Protein AF-A0A356XDL8-F1 (afdb_monomer_lite)

pLDDT: mean 91.26, std 7.12, range [69.12, 98.5]

Foldseek 3Di:
DDDDDDDDPDDVPDAADKDWDADPVRWIKIKRCADDDDDDVPPDAGDFFIATPGGRDPPCRVCRVVRSVVRRVVPVVDRPVPPVVVVQVVQVVVCVVVVHDGPADPVNVVVVVQVVVQVVVCVVVVDHDDPPDDDDD

Secondary structure (DSSP, 8-state):
--------S--SS----EEEEE-TTS-EEEEE--BSSPP-TTT----B--EEEEE--TT-TTHHHHHHHHHHHHHTTS-HHHHHHHHHHHHHHHHHHHTPPPSS-HHHHHHHHHHHHHHHHHHHHTS--PSSPPPP-

Sequence (137 aa):
ALGNILVSNSQNPALYGKVQVFGSNGAGVGVQTDGGAMFIAGMSSITEPPVNDLWTIPGEEELLERWKAEDTDFFNRIDPMQYFHQQQDQDFIRAVRQGTQPLVDGQEGRKTVEIFTAIYRATRDGRPVRFPLEAEA

Structure (mmCIF, N/CA/C/O backbone):
data_AF-A0A356XDL8-F1
#
_entry.id   AF-A0A356XDL8-F1
#
loop_
_atom_site.group_PDB
_atom_site.id
_atom_site.type_symbol
_atom_site.label_atom_id
_atom_site.label_alt_id
_atom_site.label_comp_id
_atom_site.label_asym_id
_atom_site.label_entity_id
_atom_site.label_seq_id
_atom_site.pdbx_PDB_ins_code
_atom_site.Cartn_x
_atom_site.Cartn_y
_atom_site.Cartn_z
_atom_site.occupancy
_atom_site.B_iso_or_equiv
_atom_site.auth_seq_id
_atom_site.auth_comp_id
_atom_site.auth_asym_id
_atom_site.auth_atom_id
_atom_site.pdbx_PDB_model_num
ATOM 1 N N . ALA A 1 1 ? 1.474 -6.146 19.029 1.00 72.06 1 ALA A N 1
ATOM 2 C CA . ALA A 1 1 ? 2.150 -5.234 18.087 1.00 72.06 1 ALA A CA 1
ATOM 3 C C . ALA A 1 1 ? 1.741 -3.803 18.418 1.00 72.06 1 ALA A C 1
ATOM 5 O O . ALA A 1 1 ? 0.619 -3.615 18.876 1.00 72.06 1 ALA A O 1
ATOM 6 N N . LEU A 1 2 ? 2.639 -2.834 18.242 1.00 82.88 2 LEU A N 1
ATOM 7 C CA . LEU A 1 2 ? 2.337 -1.403 18.342 1.00 82.88 2 LEU A CA 1
ATOM 8 C C . LEU A 1 2 ? 2.318 -0.837 16.919 1.00 82.88 2 LEU A C 1
ATOM 10 O O . LEU A 1 2 ? 3.232 -1.124 16.152 1.00 82.88 2 LEU A O 1
ATOM 14 N N . GLY A 1 3 ? 1.292 -0.063 16.579 1.00 85.69 3 GLY A N 1
ATOM 15 C CA . GLY A 1 3 ? 1.204 0.660 15.313 1.00 85.69 3 GLY A CA 1
ATOM 16 C C . GLY A 1 3 ? 1.077 2.152 15.585 1.00 85.69 3 GLY A C 1
ATOM 17 O O . GLY A 1 3 ? 0.333 2.544 16.481 1.00 85.69 3 GLY A O 1
ATOM 18 N N . ASN A 1 4 ? 1.799 2.968 14.820 1.00 89.06 4 ASN A N 1
ATOM 19 C CA . ASN A 1 4 ? 1.708 4.423 14.874 1.00 89.06 4 ASN A CA 1
ATOM 20 C C . ASN A 1 4 ? 1.201 4.928 13.525 1.00 89.06 4 ASN A C 1
ATOM 22 O O . ASN A 1 4 ? 1.7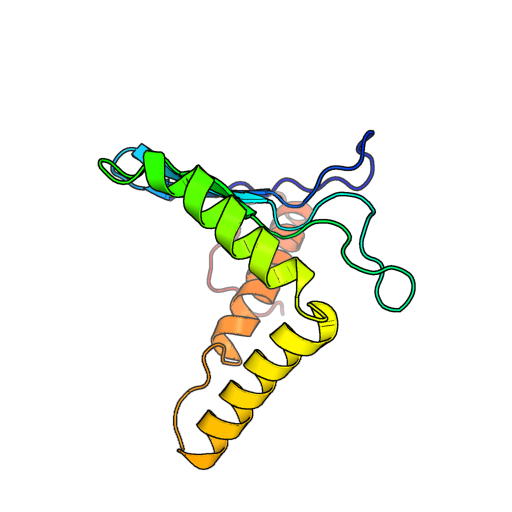30 4.538 12.488 1.00 89.06 4 ASN A O 1
ATOM 26 N N . ILE A 1 5 ? 0.200 5.806 13.547 1.00 89.50 5 ILE A N 1
ATOM 27 C CA . ILE A 1 5 ? -0.294 6.504 12.359 1.00 89.50 5 ILE A CA 1
ATOM 28 C C . ILE A 1 5 ? -0.019 7.989 12.577 1.00 89.50 5 ILE A C 1
ATOM 30 O O . ILE A 1 5 ? -0.539 8.585 13.519 1.00 89.50 5 ILE A O 1
ATOM 34 N N . LEU A 1 6 ? 0.818 8.570 11.720 1.00 89.38 6 LEU A N 1
ATOM 35 C CA . LEU A 1 6 ? 1.140 9.993 11.720 1.00 89.38 6 LEU A CA 1
ATOM 36 C C . LEU A 1 6 ? 0.677 10.593 10.397 1.00 89.38 6 LEU A C 1
ATOM 38 O O . LEU A 1 6 ? 1.095 10.142 9.335 1.00 89.38 6 LEU A O 1
ATOM 42 N N . VAL A 1 7 ? -0.173 11.613 10.470 1.00 87.25 7 VAL A N 1
ATOM 43 C CA . VAL A 1 7 ? -0.727 12.293 9.294 1.00 87.25 7 VAL A CA 1
ATOM 44 C C . VAL A 1 7 ? -0.499 13.791 9.447 1.00 87.25 7 VAL A C 1
ATOM 46 O O . VAL A 1 7 ? -0.717 14.347 10.523 1.00 87.25 7 VAL A O 1
ATOM 49 N N . SER A 1 8 ? -0.057 14.453 8.380 1.00 84.75 8 SER A N 1
ATOM 50 C CA . SER A 1 8 ? 0.076 15.909 8.322 1.00 84.75 8 SER A CA 1
ATOM 51 C C . SER A 1 8 ? -0.213 16.399 6.911 1.00 84.75 8 SER A C 1
ATOM 53 O O . SER A 1 8 ? 0.261 15.805 5.949 1.00 84.75 8 SER A O 1
ATOM 55 N N . ASN A 1 9 ? -0.959 17.498 6.801 1.00 82.50 9 ASN A N 1
ATOM 56 C CA . ASN A 1 9 ? -1.244 18.168 5.528 1.00 82.50 9 ASN A CA 1
ATOM 57 C C . ASN A 1 9 ? -0.432 19.468 5.350 1.00 82.50 9 ASN A C 1
ATOM 59 O O . ASN A 1 9 ? -0.719 20.272 4.471 1.00 82.50 9 ASN A O 1
ATOM 63 N N . SER A 1 10 ? 0.553 19.700 6.224 1.00 86.62 10 SER A N 1
ATOM 64 C CA . SER A 1 10 ? 1.321 20.952 6.292 1.00 86.62 10 SER A CA 1
ATOM 65 C C . SER A 1 10 ? 2.830 20.699 6.279 1.00 86.62 10 SER A C 1
ATOM 67 O O . SER A 1 10 ? 3.588 21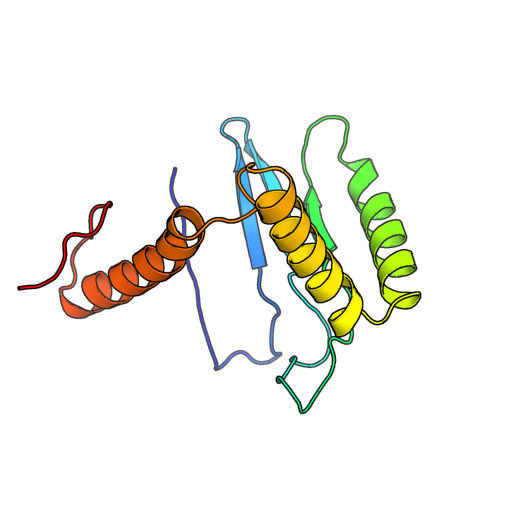.400 6.949 1.00 86.62 10 SER A O 1
ATOM 69 N N . GLN A 1 11 ? 3.275 19.659 5.575 1.00 84.94 11 GLN A N 1
ATOM 70 C CA . GLN A 1 11 ? 4.698 19.352 5.429 1.00 84.94 11 GLN A CA 1
ATOM 71 C C . GLN A 1 11 ? 5.299 20.123 4.248 1.00 84.94 11 GLN A C 1
ATOM 73 O O . GLN A 1 11 ? 4.689 20.220 3.185 1.00 84.94 11 GLN A O 1
ATOM 78 N N . ASN A 1 12 ? 6.496 20.680 4.451 1.00 82.56 12 ASN A N 1
ATOM 79 C CA . ASN A 1 12 ? 7.299 21.307 3.405 1.00 82.56 12 ASN A CA 1
ATOM 80 C C . ASN A 1 12 ? 8.756 20.810 3.523 1.00 82.56 12 ASN A C 1
ATOM 82 O O . ASN A 1 12 ? 9.400 21.118 4.530 1.00 82.56 12 ASN A O 1
ATOM 86 N N . PRO A 1 13 ? 9.282 20.059 2.539 1.00 82.50 13 PRO A N 1
ATOM 87 C CA . PRO A 1 13 ? 8.604 19.632 1.311 1.00 82.50 13 PRO A CA 1
ATOM 88 C C . PRO A 1 13 ? 7.460 18.645 1.589 1.00 82.50 13 PRO A C 1
ATOM 90 O O . PRO A 1 13 ? 7.371 18.079 2.679 1.00 82.50 13 PRO A O 1
ATOM 93 N N . ALA A 1 14 ? 6.576 18.454 0.607 1.00 78.44 14 ALA A N 1
ATOM 94 C CA . ALA A 1 14 ? 5.601 17.371 0.663 1.00 78.44 14 ALA A CA 1
ATOM 95 C C . ALA A 1 14 ? 6.343 16.026 0.718 1.00 78.44 14 ALA A C 1
ATOM 97 O O . ALA A 1 14 ? 7.321 15.832 -0.005 1.00 78.44 14 ALA A O 1
ATOM 98 N N . LEU A 1 15 ? 5.887 15.123 1.585 1.00 81.62 15 LEU A N 1
ATOM 99 C CA . LEU A 1 15 ? 6.404 13.762 1.681 1.00 81.62 15 LEU A CA 1
ATOM 100 C C . LEU A 1 15 ? 5.337 12.778 1.207 1.00 81.62 15 LEU A C 1
ATOM 102 O O . LEU A 1 15 ? 4.139 13.025 1.341 1.00 81.62 15 LEU A O 1
ATOM 106 N N . TYR A 1 16 ? 5.802 11.659 0.674 1.00 85.56 16 TYR A N 1
ATOM 107 C CA . TYR A 1 16 ? 4.983 10.516 0.298 1.00 85.56 16 TYR A CA 1
ATOM 108 C C . TYR A 1 16 ? 4.456 9.752 1.516 1.00 85.56 16 TYR A C 1
ATOM 110 O O . TYR A 1 16 ? 4.933 9.914 2.647 1.00 85.56 16 TYR A O 1
ATOM 118 N N . GLY A 1 17 ? 3.489 8.866 1.279 1.00 87.75 17 GLY A N 1
ATOM 119 C CA . GLY A 1 17 ? 3.051 7.914 2.292 1.00 87.75 17 GLY A CA 1
ATOM 120 C C . GLY A 1 17 ? 4.161 6.917 2.625 1.00 87.75 17 GLY A C 1
ATOM 121 O O . GLY A 1 17 ? 4.797 6.341 1.743 1.00 87.75 17 GLY A O 1
ATOM 122 N N . LYS A 1 18 ? 4.398 6.710 3.923 1.00 91.12 18 LYS A N 1
ATOM 123 C CA . LYS A 1 18 ? 5.405 5.774 4.422 1.00 91.12 18 LYS A CA 1
ATOM 124 C C . LYS A 1 18 ? 4.757 4.725 5.310 1.00 91.12 18 LYS A C 1
ATOM 126 O O . LYS A 1 18 ? 4.188 5.058 6.350 1.00 91.12 18 LYS A O 1
ATOM 131 N N . VAL A 1 19 ? 4.882 3.460 4.924 1.00 93.75 19 VAL A N 1
ATOM 132 C CA . VAL A 1 19 ? 4.408 2.321 5.719 1.00 93.75 19 VAL A CA 1
ATOM 133 C C . VAL A 1 19 ? 5.604 1.457 6.067 1.00 93.75 19 VAL A C 1
ATOM 135 O O . VAL A 1 19 ? 6.366 1.083 5.185 1.00 93.75 19 VAL A O 1
ATOM 138 N N . GLN A 1 20 ? 5.779 1.145 7.350 1.00 95.50 20 GLN A N 1
ATOM 139 C CA . GLN A 1 20 ? 6.861 0.286 7.822 1.00 95.50 20 GLN A CA 1
ATOM 140 C C . GLN A 1 20 ? 6.318 -0.780 8.764 1.00 95.50 20 GLN A C 1
ATOM 142 O O . GLN A 1 20 ? 5.530 -0.489 9.666 1.00 95.50 20 GLN A O 1
ATOM 147 N N . VAL A 1 21 ? 6.770 -2.012 8.564 1.00 95.62 21 VAL A N 1
ATOM 148 C CA . VAL A 1 21 ? 6.409 -3.171 9.373 1.00 95.62 21 VAL A CA 1
ATOM 149 C C . VAL A 1 21 ? 7.684 -3.771 9.938 1.00 95.62 21 VAL A C 1
ATOM 151 O O . VAL A 1 21 ? 8.628 -4.053 9.204 1.00 95.62 21 VAL A O 1
ATOM 154 N N . PHE A 1 22 ? 7.695 -3.982 11.252 1.00 95.44 22 PHE A N 1
ATOM 155 C CA . PHE A 1 22 ? 8.809 -4.603 11.957 1.00 95.44 22 PHE A CA 1
ATOM 156 C C . PHE A 1 22 ? 8.369 -5.943 12.537 1.00 95.44 22 PHE A C 1
ATOM 158 O O . PHE A 1 22 ? 7.386 -6.025 13.281 1.00 95.44 22 PHE A O 1
ATOM 165 N N . GLY A 1 23 ? 9.097 -6.996 12.178 1.00 92.31 23 GLY A N 1
ATOM 166 C CA . GLY A 1 23 ? 8.886 -8.344 12.683 1.00 92.31 23 GLY A CA 1
ATOM 167 C C . GLY A 1 23 ? 9.362 -8.502 14.126 1.00 92.31 23 GLY A C 1
ATOM 168 O O . GLY A 1 23 ? 10.170 -7.728 14.639 1.00 92.31 23 GLY A O 1
ATOM 169 N N .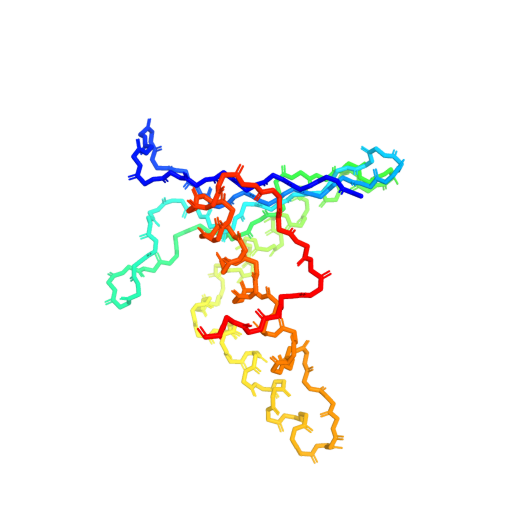 SER A 1 24 ? 8.913 -9.569 14.790 1.00 92.81 24 SER A N 1
ATOM 170 C CA . SER A 1 24 ? 9.392 -9.929 16.135 1.00 92.81 24 SER A CA 1
ATOM 171 C C . SER A 1 24 ? 10.878 -10.303 16.174 1.00 92.81 24 SER A C 1
ATOM 173 O O . SER A 1 24 ? 11.473 -10.331 17.245 1.00 92.81 24 SER A O 1
ATOM 175 N N . ASN A 1 25 ? 11.472 -10.596 15.016 1.00 93.88 25 ASN A N 1
ATOM 176 C CA . ASN A 1 25 ? 12.902 -10.833 14.826 1.00 93.88 25 ASN A CA 1
ATOM 177 C C . ASN A 1 25 ? 13.706 -9.536 14.597 1.00 93.88 25 ASN A C 1
ATOM 179 O O . ASN A 1 25 ? 14.904 -9.611 14.349 1.00 93.88 25 ASN A O 1
ATOM 183 N N . GLY A 1 26 ? 13.061 -8.365 14.648 1.00 93.81 26 GLY A N 1
ATOM 184 C CA . GLY A 1 26 ? 13.690 -7.065 14.415 1.00 93.81 26 GLY A CA 1
ATOM 185 C C . GLY A 1 26 ? 13.872 -6.693 12.942 1.00 93.81 26 GLY A C 1
ATOM 186 O O . GLY A 1 26 ? 14.294 -5.573 12.667 1.00 93.81 26 GLY A O 1
ATOM 187 N N . ALA A 1 27 ? 13.533 -7.579 12.000 1.00 96.94 27 ALA A N 1
ATOM 188 C CA . ALA A 1 27 ? 13.612 -7.261 10.581 1.00 96.94 27 ALA A CA 1
ATOM 189 C C . ALA A 1 27 ? 12.528 -6.243 10.198 1.00 96.94 27 ALA A C 1
ATOM 191 O O . ALA A 1 27 ? 11.387 -6.340 10.657 1.00 96.94 27 ALA A O 1
ATOM 192 N N . GLY A 1 28 ? 12.892 -5.265 9.375 1.00 96.75 28 GLY A N 1
ATOM 193 C CA . GLY A 1 28 ? 12.025 -4.195 8.911 1.00 96.75 28 GLY A CA 1
ATOM 194 C C . GLY A 1 28 ? 11.798 -4.281 7.410 1.00 96.75 28 GLY A C 1
ATOM 195 O O . GLY A 1 28 ? 12.735 -4.484 6.637 1.00 96.75 28 GLY A O 1
ATOM 196 N N . VAL A 1 29 ? 10.549 -4.084 7.011 1.00 97.38 29 VAL A N 1
ATOM 197 C CA . VAL A 1 29 ? 10.158 -3.868 5.619 1.00 97.38 29 VAL A CA 1
ATOM 198 C C . VAL A 1 29 ? 9.379 -2.566 5.533 1.00 97.38 29 VAL A C 1
ATOM 200 O O . VAL A 1 29 ? 8.659 -2.208 6.469 1.00 97.38 29 VAL A O 1
ATOM 203 N N . GLY A 1 30 ? 9.533 -1.834 4.441 1.00 96.44 30 GLY A N 1
ATOM 204 C CA . GLY A 1 30 ? 8.858 -0.561 4.263 1.00 96.44 30 GLY A CA 1
ATOM 205 C C . GLY A 1 30 ? 8.635 -0.220 2.808 1.00 96.44 30 GLY A C 1
ATOM 206 O O . GLY A 1 30 ? 9.335 -0.720 1.928 1.00 96.44 30 GLY A O 1
ATOM 207 N N . VAL A 1 31 ? 7.636 0.623 2.586 1.00 95.38 31 VAL A N 1
ATOM 208 C CA . VAL A 1 31 ? 7.256 1.112 1.269 1.00 95.38 31 VAL A CA 1
ATOM 209 C C . VAL A 1 31 ? 7.081 2.626 1.301 1.00 95.38 31 VAL A C 1
ATOM 211 O O . VAL A 1 31 ? 6.440 3.185 2.201 1.00 95.38 31 VAL A O 1
ATOM 214 N N . GLN A 1 32 ? 7.636 3.259 0.273 1.00 92.12 32 GLN A N 1
ATOM 215 C CA . GLN A 1 32 ? 7.246 4.573 -0.209 1.00 92.12 32 GLN A CA 1
ATOM 216 C C . GLN A 1 32 ? 6.082 4.369 -1.190 1.00 92.12 32 GLN A C 1
ATOM 218 O O . GLN A 1 32 ? 6.231 3.672 -2.194 1.00 92.12 32 GLN A O 1
ATOM 223 N N . THR A 1 33 ? 4.911 4.937 -0.896 1.00 88.62 33 THR A N 1
ATOM 224 C CA . THR A 1 33 ? 3.671 4.647 -1.647 1.00 88.62 33 THR A CA 1
ATOM 225 C C . THR A 1 33 ? 3.552 5.365 -2.986 1.00 88.62 33 THR A C 1
ATOM 227 O O . THR A 1 33 ? 2.731 4.983 -3.815 1.00 88.62 33 THR A O 1
ATOM 230 N N . ASP A 1 34 ? 4.329 6.420 -3.175 1.00 80.50 34 ASP A N 1
ATOM 231 C CA . ASP A 1 34 ? 4.318 7.310 -4.328 1.00 80.50 34 ASP A CA 1
ATOM 232 C C . ASP A 1 34 ? 5.536 8.240 -4.242 1.00 80.50 34 ASP A C 1
ATOM 234 O O . ASP A 1 34 ? 6.219 8.288 -3.221 1.00 80.50 34 ASP A O 1
ATOM 238 N N . GLY A 1 35 ? 5.858 8.969 -5.305 1.00 79.31 35 GLY A N 1
ATOM 239 C CA . GLY A 1 35 ? 6.939 9.953 -5.276 1.00 79.31 35 GLY A CA 1
ATOM 240 C C . GLY A 1 35 ? 6.775 11.042 -6.331 1.00 79.31 35 GLY A C 1
ATOM 241 O O . GLY A 1 35 ? 5.948 10.944 -7.245 1.00 79.31 35 GLY A O 1
ATOM 242 N N . GLY A 1 36 ? 7.576 12.094 -6.191 1.00 78.31 36 GLY A N 1
ATOM 243 C CA . GLY A 1 36 ? 7.514 13.291 -7.021 1.00 78.31 36 GLY A CA 1
ATOM 244 C C . GLY A 1 36 ? 6.307 14.184 -6.707 1.00 78.31 36 GLY A C 1
ATOM 245 O O . GLY A 1 36 ? 6.108 14.603 -5.566 1.00 78.31 36 GLY A O 1
ATOM 246 N N . ALA A 1 37 ? 5.540 14.559 -7.732 1.00 71.06 37 ALA A N 1
ATOM 247 C CA . ALA A 1 37 ? 4.398 15.453 -7.579 1.00 71.06 37 ALA A CA 1
ATOM 248 C C . ALA A 1 37 ? 3.196 14.726 -6.959 1.00 71.06 37 ALA A C 1
ATOM 250 O O . ALA A 1 37 ? 2.898 13.586 -7.305 1.00 71.06 37 ALA A O 1
ATOM 251 N N . MET A 1 38 ? 2.464 15.422 -6.083 1.00 69.12 38 MET A N 1
ATOM 252 C CA . MET A 1 38 ? 1.268 14.877 -5.442 1.00 69.12 38 MET A CA 1
ATOM 253 C C . MET A 1 38 ? 0.235 14.449 -6.492 1.00 69.12 38 MET A C 1
ATOM 255 O O . MET A 1 38 ? -0.164 15.241 -7.357 1.00 69.12 38 MET A O 1
ATOM 259 N N . PHE A 1 39 ? -0.217 13.199 -6.393 1.00 72.19 39 PHE A N 1
ATOM 260 C CA . PHE A 1 39 ? -1.316 12.690 -7.202 1.00 72.19 39 PHE A CA 1
ATOM 261 C C . PHE A 1 39 ? -2.640 13.334 -6.770 1.00 72.19 39 PHE A C 1
ATOM 263 O O . PHE A 1 39 ? -3.024 13.300 -5.601 1.00 72.19 39 PHE A O 1
ATOM 270 N N . ILE A 1 40 ? -3.360 13.899 -7.735 1.00 72.19 40 ILE A N 1
ATOM 271 C CA . ILE A 1 40 ? -4.697 14.455 -7.569 1.00 72.19 40 ILE A CA 1
ATOM 272 C C . ILE A 1 40 ? -5.572 13.799 -8.631 1.00 72.19 40 ILE A C 1
ATOM 274 O O . ILE A 1 40 ? -5.376 14.016 -9.829 1.00 72.19 40 ILE A O 1
ATOM 278 N N . ALA A 1 41 ? -6.550 13.006 -8.188 1.00 71.38 41 ALA A N 1
ATOM 279 C CA . ALA A 1 41 ? -7.446 12.275 -9.076 1.00 71.38 41 ALA A CA 1
ATOM 280 C C . ALA A 1 41 ? -8.085 13.207 -10.123 1.00 71.38 41 ALA A C 1
ATOM 282 O O . ALA A 1 41 ? -8.735 14.195 -9.783 1.00 71.38 41 ALA A O 1
ATOM 283 N N . GLY A 1 42 ? -7.873 12.889 -11.403 1.00 75.69 42 GLY A N 1
ATOM 284 C CA . GLY A 1 42 ? -8.376 13.667 -12.539 1.00 75.69 42 GLY A CA 1
ATOM 285 C C . GLY A 1 42 ? -7.581 14.934 -12.886 1.00 75.69 42 GLY A C 1
ATOM 286 O O . GLY A 1 42 ? -7.946 15.609 -13.843 1.00 75.69 42 GLY A O 1
ATOM 287 N N . MET A 1 43 ? -6.511 15.256 -12.151 1.00 77.56 43 MET A N 1
ATOM 288 C CA . MET A 1 43 ? -5.714 16.480 -12.334 1.00 77.56 43 MET A CA 1
ATOM 289 C C . MET A 1 43 ? -4.226 16.200 -12.589 1.00 77.56 43 MET A C 1
ATOM 291 O O . MET A 1 43 ? -3.628 16.850 -13.443 1.00 77.56 43 MET A O 1
ATOM 295 N N . SER A 1 44 ? -3.621 15.249 -11.874 1.00 76.44 44 SER A N 1
ATOM 296 C CA . SER A 1 44 ? -2.218 14.849 -12.047 1.00 76.44 44 SER A CA 1
ATOM 297 C C . SER A 1 44 ? -2.080 13.327 -12.067 1.00 76.44 44 SER A C 1
ATOM 299 O O . SER A 1 44 ? -2.942 12.605 -11.568 1.00 76.44 44 SER A O 1
ATOM 301 N N . SER A 1 45 ? -1.002 12.832 -12.674 1.00 75.38 45 SER A N 1
ATOM 302 C CA . SER A 1 45 ? -0.617 11.418 -12.638 1.00 75.38 45 SER A CA 1
ATOM 303 C C . SER A 1 45 ? 0.444 11.173 -11.566 1.00 75.38 45 SER A C 1
ATOM 305 O O . SER A 1 45 ? 1.104 12.105 -11.109 1.00 75.38 45 SER A O 1
ATOM 307 N N . ILE A 1 46 ? 0.636 9.908 -11.196 1.00 79.75 46 ILE A N 1
ATOM 308 C CA . ILE A 1 46 ? 1.774 9.486 -10.374 1.00 79.75 46 ILE A CA 1
ATOM 309 C C . ILE A 1 46 ? 3.051 9.668 -11.204 1.00 79.75 46 ILE A C 1
ATOM 311 O O . ILE A 1 46 ? 3.105 9.221 -12.351 1.00 79.75 46 ILE A O 1
ATOM 315 N N . THR A 1 47 ? 4.053 10.353 -10.650 1.00 82.38 47 THR A N 1
ATOM 316 C CA . THR A 1 47 ? 5.298 10.678 -11.369 1.00 82.38 47 THR A CA 1
ATOM 317 C C . THR A 1 47 ? 6.442 9.716 -11.090 1.00 82.38 47 THR A C 1
ATOM 319 O O . THR A 1 47 ? 7.275 9.507 -11.966 1.00 82.38 47 THR A O 1
ATOM 322 N N . GLU A 1 48 ? 6.484 9.127 -9.897 1.00 87.75 48 GLU A N 1
ATOM 323 C CA . GLU A 1 48 ? 7.509 8.159 -9.504 1.00 87.75 48 GLU A CA 1
ATOM 324 C C . GLU A 1 48 ? 6.840 6.889 -8.966 1.00 87.75 48 GLU A C 1
ATOM 326 O O . GLU A 1 48 ? 5.790 6.981 -8.319 1.00 87.75 48 GLU A O 1
ATOM 331 N N . PRO A 1 49 ? 7.420 5.707 -9.231 1.00 90.19 49 PRO A N 1
ATOM 332 C CA . PRO A 1 49 ? 6.833 4.442 -8.819 1.00 90.19 49 PRO A CA 1
ATOM 333 C C . PRO A 1 49 ? 6.783 4.302 -7.291 1.00 90.19 49 PRO A C 1
ATOM 335 O O . PRO A 1 49 ? 7.695 4.766 -6.600 1.00 90.19 49 PRO A O 1
ATOM 338 N N . PRO A 1 50 ? 5.772 3.598 -6.749 1.00 91.44 50 PRO A N 1
ATOM 339 C CA . PRO A 1 50 ? 5.877 3.051 -5.405 1.00 91.44 50 PRO A CA 1
ATOM 340 C C . PRO A 1 50 ? 7.041 2.060 -5.350 1.00 91.44 50 PRO A C 1
ATOM 342 O O . PRO A 1 50 ? 7.196 1.235 -6.250 1.00 91.44 50 PRO A O 1
ATOM 345 N N . VAL A 1 51 ? 7.841 2.120 -4.289 1.00 94.50 51 VAL A N 1
ATOM 346 C CA . VAL A 1 51 ? 8.996 1.233 -4.117 1.00 94.50 51 VAL A CA 1
ATOM 347 C C . VAL A 1 51 ? 9.149 0.797 -2.673 1.00 94.50 51 VAL A C 1
ATOM 349 O O . VAL A 1 51 ? 8.842 1.543 -1.740 1.00 94.50 51 VAL A O 1
ATOM 352 N N . ASN A 1 52 ? 9.710 -0.394 -2.483 1.00 95.88 52 ASN A N 1
ATOM 353 C CA . ASN A 1 52 ? 10.227 -0.771 -1.177 1.00 95.88 52 ASN A CA 1
ATOM 354 C C . ASN A 1 52 ? 11.371 0.189 -0.804 1.00 95.88 52 ASN A C 1
ATOM 356 O O . ASN A 1 52 ? 12.334 0.341 -1.557 1.00 95.88 52 ASN A O 1
ATOM 360 N N . ASP A 1 53 ? 11.261 0.859 0.343 1.00 94.75 53 ASP A N 1
ATOM 361 C CA . ASP A 1 53 ? 12.236 1.851 0.826 1.00 94.75 53 ASP A CA 1
ATOM 362 C C . ASP A 1 53 ? 13.093 1.318 1.988 1.00 94.75 53 ASP A C 1
ATOM 364 O O . ASP A 1 53 ? 14.160 1.859 2.285 1.00 94.75 53 ASP A O 1
ATOM 368 N N . LEU A 1 54 ? 12.654 0.219 2.606 1.00 97.06 54 LEU A N 1
ATOM 369 C CA . LEU A 1 54 ? 13.331 -0.490 3.683 1.00 97.06 54 LEU A CA 1
ATOM 370 C C . LEU A 1 54 ? 13.186 -1.998 3.462 1.00 97.06 54 LEU A C 1
ATOM 372 O O . LEU A 1 54 ? 12.073 -2.501 3.326 1.00 97.06 54 LEU A O 1
ATOM 376 N N . TRP A 1 55 ? 14.301 -2.726 3.483 1.00 97.88 55 TRP A N 1
ATOM 377 C CA . TRP A 1 55 ? 14.304 -4.188 3.469 1.00 97.88 55 TRP A CA 1
ATOM 378 C C . TRP A 1 55 ? 15.502 -4.717 4.249 1.00 97.88 55 TRP A C 1
ATOM 380 O O . TRP A 1 55 ? 16.644 -4.553 3.828 1.00 97.88 55 TRP A O 1
ATOM 390 N N . THR A 1 56 ? 15.252 -5.317 5.412 1.00 97.75 56 THR A N 1
ATOM 391 C CA . THR A 1 56 ? 16.318 -5.853 6.278 1.00 97.75 56 THR A CA 1
ATOM 392 C C . THR A 1 56 ? 16.091 -7.325 6.622 1.00 97.75 56 THR A C 1
ATOM 394 O O . THR A 1 56 ? 16.420 -7.771 7.725 1.00 97.75 56 THR A O 1
ATOM 397 N N . ILE A 1 57 ? 15.445 -8.068 5.721 1.00 97.25 57 ILE A N 1
ATOM 398 C CA . ILE A 1 57 ? 15.273 -9.513 5.866 1.00 97.25 57 ILE A CA 1
ATOM 399 C C . ILE A 1 57 ? 16.649 -10.189 5.711 1.00 97.25 57 ILE A C 1
ATOM 401 O O . ILE A 1 57 ? 17.288 -9.982 4.678 1.00 97.25 57 ILE A O 1
ATOM 405 N N . PRO A 1 58 ? 17.105 -10.991 6.697 1.00 96.50 58 PRO A N 1
ATOM 406 C CA . PRO A 1 58 ? 18.418 -11.629 6.642 1.00 96.50 58 PRO A CA 1
ATOM 407 C C . PRO A 1 58 ? 18.609 -12.523 5.413 1.00 96.50 58 PRO A C 1
ATOM 409 O O . PRO A 1 58 ? 17.861 -13.484 5.229 1.00 96.50 58 PRO A O 1
ATOM 412 N N . GLY A 1 59 ? 19.646 -12.247 4.622 1.00 97.31 59 GLY A N 1
ATOM 413 C CA . GLY A 1 59 ? 19.982 -12.985 3.401 1.00 97.31 59 GLY A CA 1
ATOM 414 C C . GLY A 1 59 ? 19.303 -12.458 2.133 1.00 97.31 59 GLY A C 1
ATOM 415 O O . GLY A 1 59 ? 19.524 -13.011 1.057 1.00 97.31 59 GLY A O 1
ATOM 416 N N . GLU A 1 60 ? 18.498 -11.403 2.244 1.00 97.75 60 GLU A N 1
ATOM 417 C CA . GLU A 1 60 ? 17.752 -10.796 1.138 1.00 97.75 60 GLU A CA 1
ATOM 418 C C . GLU A 1 60 ? 18.009 -9.287 1.007 1.00 97.75 60 GLU A C 1
ATOM 420 O O . GLU A 1 60 ? 17.412 -8.632 0.158 1.00 97.75 60 GLU A O 1
ATOM 425 N N . GLU A 1 61 ? 18.882 -8.704 1.828 1.00 96.94 61 GLU A N 1
ATOM 426 C CA . GLU A 1 61 ? 19.104 -7.255 1.900 1.00 96.94 61 GLU A CA 1
ATOM 427 C C . GLU A 1 61 ? 19.520 -6.660 0.547 1.00 96.94 61 GLU A C 1
ATOM 429 O O . GLU A 1 61 ? 19.082 -5.573 0.169 1.00 96.94 61 GLU A O 1
ATOM 434 N N . GLU A 1 62 ? 20.316 -7.405 -0.221 1.00 96.88 62 GLU A N 1
ATOM 435 C CA . GLU A 1 62 ? 20.785 -7.005 -1.551 1.00 96.88 62 GLU A CA 1
ATOM 436 C C . GLU A 1 62 ? 19.670 -7.001 -2.615 1.00 96.88 62 GLU A C 1
ATOM 438 O O . GLU A 1 62 ? 19.830 -6.393 -3.675 1.00 96.88 62 GLU A O 1
ATOM 443 N N . LEU A 1 63 ? 18.523 -7.645 -2.351 1.00 97.44 63 LEU A N 1
ATOM 444 C CA . LEU A 1 63 ? 17.406 -7.716 -3.300 1.00 97.44 63 LEU A CA 1
ATOM 445 C C . LEU A 1 63 ? 16.666 -6.385 -3.444 1.00 97.44 63 LEU A C 1
ATOM 447 O O . LEU A 1 63 ? 16.028 -6.161 -4.471 1.00 97.44 63 LEU A O 1
ATOM 451 N N . LEU A 1 64 ? 16.777 -5.488 -2.459 1.00 97.56 64 LEU A N 1
ATOM 452 C CA . LEU A 1 64 ? 16.056 -4.216 -2.449 1.00 97.56 64 LEU A CA 1
ATOM 453 C C . LEU A 1 64 ? 16.323 -3.382 -3.704 1.00 97.56 64 LEU A C 1
ATOM 455 O O . LEU A 1 64 ? 15.390 -2.927 -4.363 1.00 97.56 64 LEU A O 1
ATOM 459 N N . GLU A 1 65 ? 17.595 -3.199 -4.052 1.00 96.81 65 GLU A N 1
ATOM 460 C CA . GLU A 1 65 ? 17.981 -2.382 -5.207 1.00 96.81 65 GLU A CA 1
ATOM 461 C C . GLU A 1 65 ? 17.564 -3.035 -6.526 1.00 96.81 65 GLU A C 1
ATOM 463 O O . GLU A 1 65 ? 17.167 -2.350 -7.469 1.00 96.81 65 GLU A O 1
ATOM 468 N N . ARG A 1 66 ? 17.568 -4.370 -6.573 1.00 97.25 66 ARG A N 1
ATOM 469 C CA . ARG A 1 66 ? 17.061 -5.117 -7.721 1.00 97.25 66 ARG A CA 1
ATOM 470 C C . ARG A 1 66 ? 15.559 -4.902 -7.907 1.00 97.25 66 ARG A C 1
ATOM 472 O O . ARG A 1 66 ? 15.145 -4.582 -9.016 1.00 97.25 66 ARG A O 1
ATOM 479 N N . TRP A 1 67 ? 14.755 -5.053 -6.856 1.00 96.00 67 TRP A N 1
ATOM 480 C CA . TRP A 1 67 ? 13.304 -4.866 -6.957 1.00 96.00 67 TRP A CA 1
ATOM 481 C C . TRP A 1 67 ? 12.933 -3.429 -7.289 1.00 96.00 67 TRP A C 1
ATOM 483 O O . TRP A 1 67 ? 12.095 -3.217 -8.154 1.00 96.00 67 TRP A O 1
ATOM 493 N N . LYS A 1 68 ? 13.624 -2.437 -6.712 1.00 96.31 68 LYS A N 1
ATOM 494 C CA . LYS A 1 68 ? 13.450 -1.032 -7.110 1.00 96.31 68 LYS A CA 1
ATOM 495 C C . LYS A 1 68 ? 13.657 -0.833 -8.609 1.00 96.31 68 LYS A C 1
ATOM 497 O O . LYS A 1 68 ? 12.864 -0.137 -9.241 1.00 96.31 68 LYS A O 1
ATOM 502 N N . ALA A 1 69 ? 14.706 -1.428 -9.179 1.00 96.38 69 ALA A N 1
ATOM 503 C CA . ALA A 1 69 ? 14.975 -1.335 -10.610 1.00 96.38 69 ALA A CA 1
ATOM 504 C C . ALA A 1 69 ? 13.890 -2.041 -11.441 1.00 96.38 69 ALA A C 1
ATOM 506 O O . ALA A 1 69 ? 13.380 -1.455 -12.392 1.00 96.38 69 ALA A O 1
ATOM 507 N N . GLU A 1 70 ? 13.501 -3.262 -11.062 1.00 95.75 70 GLU A N 1
ATOM 508 C CA . GLU A 1 70 ? 12.462 -4.040 -11.752 1.00 95.75 70 GLU A CA 1
ATOM 509 C C . GLU A 1 70 ? 11.089 -3.340 -11.710 1.00 95.75 70 GLU A C 1
ATOM 511 O O . GLU A 1 70 ? 10.439 -3.207 -12.750 1.00 95.75 70 GLU A O 1
ATOM 516 N N . ASP A 1 71 ? 10.678 -2.831 -10.546 1.00 93.75 71 ASP A N 1
ATOM 517 C CA . ASP A 1 71 ? 9.415 -2.109 -10.356 1.00 93.75 71 ASP A CA 1
ATOM 518 C C . ASP A 1 71 ? 9.410 -0.779 -11.117 1.00 93.75 71 ASP A C 1
ATOM 520 O O . ASP A 1 71 ? 8.415 -0.434 -11.759 1.00 93.75 71 ASP A O 1
ATOM 524 N N . THR A 1 72 ? 10.535 -0.055 -11.119 1.00 94.25 72 THR A N 1
ATOM 525 C CA . THR A 1 72 ? 10.685 1.194 -11.885 1.00 94.25 72 THR A CA 1
ATOM 526 C C . THR A 1 72 ? 10.600 0.938 -13.386 1.00 94.25 72 THR A C 1
ATOM 528 O O . THR A 1 72 ? 9.877 1.635 -14.103 1.00 94.25 72 THR A O 1
ATOM 531 N N . ASP A 1 73 ? 11.305 -0.081 -13.876 1.00 95.94 73 ASP A N 1
ATOM 532 C CA . ASP A 1 73 ? 11.265 -0.481 -15.280 1.00 95.94 73 ASP A CA 1
ATOM 533 C C . ASP A 1 73 ? 9.859 -0.900 -15.708 1.00 95.94 73 ASP A C 1
ATOM 535 O O . ASP A 1 73 ? 9.424 -0.568 -16.813 1.00 95.94 73 ASP A O 1
ATOM 539 N N . PHE A 1 74 ? 9.146 -1.632 -14.850 1.00 95.12 74 PHE A N 1
ATOM 540 C CA . PHE A 1 74 ? 7.779 -2.051 -15.119 1.00 95.12 74 PHE A CA 1
ATOM 541 C C . PHE A 1 74 ? 6.818 -0.861 -15.139 1.00 95.12 74 PHE A C 1
ATOM 543 O O . PHE A 1 74 ? 6.090 -0.694 -16.118 1.00 95.12 74 PHE A O 1
ATOM 550 N N . PHE A 1 75 ? 6.865 -0.005 -14.115 1.00 93.50 75 PHE A N 1
ATOM 551 C CA . PHE A 1 75 ? 6.037 1.196 -13.998 1.00 93.50 75 PHE A CA 1
ATOM 552 C C . PHE A 1 75 ? 6.161 2.097 -15.231 1.00 93.50 75 PHE A C 1
ATOM 554 O O . PHE A 1 75 ? 5.153 2.530 -15.783 1.00 93.50 75 PHE A O 1
ATOM 561 N N . ASN A 1 76 ? 7.383 2.302 -15.729 1.00 93.19 76 ASN A N 1
ATOM 562 C CA . ASN A 1 76 ? 7.647 3.142 -16.900 1.00 93.19 76 ASN A CA 1
ATOM 563 C C . ASN A 1 76 ? 7.138 2.556 -18.232 1.00 93.19 76 ASN A C 1
ATOM 565 O O . ASN A 1 76 ? 7.123 3.256 -19.245 1.00 93.19 76 ASN A O 1
ATOM 569 N N . ARG A 1 77 ? 6.752 1.274 -18.270 1.00 96.06 77 ARG A N 1
ATOM 570 C CA . ARG A 1 77 ? 6.255 0.591 -19.481 1.00 96.06 77 ARG A CA 1
ATOM 571 C C . ARG A 1 77 ? 4.733 0.534 -19.567 1.00 96.06 77 ARG A C 1
ATOM 573 O O . ARG A 1 77 ? 4.211 0.126 -20.604 1.00 96.06 77 ARG A O 1
ATOM 580 N N . ILE A 1 78 ? 4.032 0.902 -18.502 1.00 94.38 78 ILE A N 1
ATOM 581 C CA . ILE A 1 78 ? 2.574 0.815 -18.403 1.00 94.38 78 ILE A CA 1
ATOM 582 C C . ILE A 1 78 ? 1.969 2.197 -18.159 1.00 94.38 78 ILE A C 1
ATOM 584 O O . ILE A 1 78 ? 2.653 3.128 -17.752 1.00 94.38 78 ILE A O 1
ATOM 588 N N . ASP A 1 79 ? 0.659 2.319 -18.371 1.00 92.31 79 ASP A N 1
ATOM 589 C CA . ASP A 1 79 ? -0.119 3.340 -17.672 1.00 92.31 79 ASP A CA 1
ATOM 590 C C . ASP A 1 79 ? -0.464 2.763 -16.286 1.00 92.31 79 ASP A C 1
ATOM 592 O O . ASP A 1 79 ? -1.322 1.876 -16.204 1.00 92.31 79 ASP A O 1
ATOM 596 N N . PRO A 1 80 ? 0.204 3.198 -15.202 1.00 88.62 80 PRO A N 1
ATOM 597 C CA . PRO A 1 80 ? 0.011 2.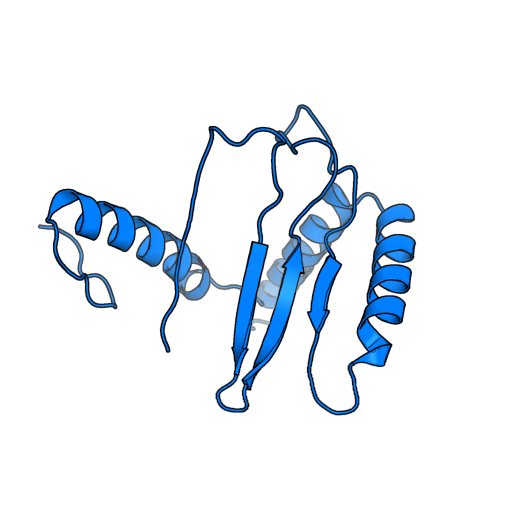614 -13.877 1.00 88.62 80 PRO A CA 1
ATOM 598 C C . PRO A 1 80 ? -1.411 2.841 -13.358 1.00 88.62 80 PRO A C 1
ATOM 600 O O . PRO A 1 80 ? -1.964 1.974 -12.679 1.00 88.62 80 PRO A O 1
ATOM 603 N N . MET A 1 81 ? -2.036 3.966 -13.723 1.00 84.81 81 MET A N 1
ATOM 604 C CA . MET A 1 81 ? -3.399 4.273 -13.306 1.00 84.81 81 MET A CA 1
ATOM 605 C C . MET A 1 81 ? -4.391 3.316 -13.953 1.00 84.81 81 MET A C 1
ATOM 607 O O . MET A 1 81 ? -5.334 2.900 -13.295 1.00 84.81 81 MET A O 1
ATOM 611 N N . GLN A 1 82 ? -4.184 2.913 -15.203 1.00 91.81 82 GLN A N 1
ATOM 612 C CA . GLN A 1 82 ? -5.074 1.943 -15.845 1.00 91.81 82 GLN A CA 1
ATOM 613 C C . GLN A 1 82 ? -4.744 0.501 -15.464 1.00 91.81 82 GLN A C 1
ATOM 615 O O . GLN A 1 82 ? -5.643 -0.280 -15.155 1.00 91.81 82 GLN A O 1
ATOM 620 N N . TYR A 1 83 ? -3.462 0.139 -15.481 1.00 94.62 83 TYR A N 1
ATOM 621 C CA . TYR A 1 83 ? -3.031 -1.246 -15.344 1.00 94.62 83 TYR A CA 1
ATOM 622 C C . TYR A 1 83 ? -3.426 -1.850 -13.993 1.00 94.62 83 TYR A C 1
ATOM 624 O O . TYR A 1 83 ? -4.025 -2.924 -13.959 1.00 94.62 83 TYR A O 1
ATOM 632 N N . PHE A 1 84 ? -3.144 -1.169 -12.876 1.00 91.94 84 PHE A N 1
ATOM 633 C CA . PHE A 1 84 ? -3.423 -1.734 -11.550 1.00 91.94 84 PHE A CA 1
ATOM 634 C C . PHE A 1 84 ? -4.924 -1.787 -11.229 1.00 91.94 84 PHE A C 1
ATOM 636 O O . PHE A 1 84 ? -5.372 -2.768 -10.635 1.00 91.94 84 PHE A O 1
ATOM 643 N N . HIS A 1 85 ? -5.720 -0.820 -11.705 1.00 93.12 85 HIS A N 1
ATOM 644 C CA . HIS A 1 85 ? -7.185 -0.911 -11.631 1.00 93.12 85 HIS A CA 1
ATOM 645 C C . HIS A 1 85 ? -7.696 -2.104 -12.443 1.00 93.12 85 HIS A C 1
ATOM 647 O O . HIS A 1 85 ? -8.477 -2.910 -11.940 1.00 93.12 85 HIS A O 1
ATOM 653 N N . GLN A 1 86 ? -7.179 -2.288 -13.662 1.00 96.69 86 GLN A N 1
ATOM 654 C CA . GLN A 1 86 ? -7.536 -3.433 -14.491 1.00 96.69 86 GLN A CA 1
ATOM 655 C C . GLN A 1 86 ? -7.209 -4.767 -13.801 1.00 96.69 86 GLN A C 1
ATOM 657 O O . GLN A 1 86 ? -8.010 -5.696 -13.896 1.00 96.69 86 GLN A O 1
ATOM 662 N N . GLN A 1 87 ? -6.071 -4.889 -13.108 1.00 96.69 87 GLN A N 1
ATOM 663 C CA . GLN A 1 87 ? -5.735 -6.112 -12.365 1.00 96.69 87 GLN A CA 1
ATOM 664 C C . GLN A 1 87 ? -6.751 -6.408 -11.251 1.00 96.69 87 GLN A C 1
ATOM 666 O O . GLN A 1 87 ? -7.184 -7.553 -11.110 1.00 96.69 87 GLN A O 1
ATOM 671 N N . GLN A 1 88 ? -7.169 -5.387 -10.499 1.00 94.88 88 GLN A N 1
ATOM 672 C CA . GLN A 1 88 ? -8.157 -5.540 -9.430 1.00 94.88 88 GLN A CA 1
ATOM 673 C C . GLN A 1 88 ? -9.545 -5.911 -9.978 1.00 94.88 88 GLN A C 1
ATOM 675 O O . GLN A 1 88 ? -10.187 -6.830 -9.464 1.00 94.88 88 GLN A O 1
ATOM 680 N N . ASP A 1 89 ? -9.976 -5.272 -11.067 1.00 96.44 89 ASP A N 1
ATOM 681 C CA . ASP A 1 89 ? -11.238 -5.596 -11.740 1.00 96.44 89 ASP A CA 1
ATOM 682 C C . ASP A 1 89 ? -11.227 -7.025 -12.302 1.00 96.44 89 ASP A C 1
ATOM 684 O O . ASP A 1 89 ? -12.204 -7.768 -12.174 1.00 96.44 89 ASP A O 1
ATOM 688 N N . GLN A 1 90 ? -10.112 -7.444 -12.911 1.00 97.88 90 GLN A N 1
ATOM 689 C CA . GLN A 1 90 ? -9.951 -8.799 -13.441 1.00 97.88 90 GLN A CA 1
ATOM 690 C C . GLN A 1 90 ? -10.037 -9.860 -12.345 1.00 97.88 90 GLN A C 1
ATOM 692 O O . GLN A 1 90 ? -10.662 -10.902 -12.570 1.00 97.88 90 GLN A O 1
ATOM 697 N N . ASP A 1 91 ? -9.426 -9.615 -11.185 1.00 97.81 91 ASP A N 1
ATOM 698 C CA . ASP A 1 91 ? -9.531 -10.504 -10.032 1.00 97.81 91 ASP A CA 1
ATOM 699 C C . ASP A 1 91 ? -10.983 -10.631 -9.560 1.00 97.81 91 ASP A C 1
ATOM 701 O O . ASP A 1 91 ? -11.514 -11.740 -9.477 1.00 97.81 91 ASP A O 1
ATOM 705 N N . PHE A 1 92 ? -11.667 -9.502 -9.372 1.00 97.00 92 PHE A N 1
ATOM 706 C CA . PHE A 1 92 ? -13.058 -9.493 -8.936 1.00 97.00 92 PHE A CA 1
ATOM 707 C C . PHE A 1 92 ? -13.980 -10.234 -9.917 1.00 97.00 92 PHE A C 1
ATOM 709 O O . PHE A 1 92 ? -14.752 -11.111 -9.523 1.00 97.00 92 PHE A O 1
ATOM 716 N N . ILE A 1 93 ? -13.867 -9.948 -11.219 1.00 98.00 93 ILE A N 1
ATOM 717 C CA . ILE A 1 93 ? -14.650 -10.625 -12.264 1.00 98.00 93 ILE A CA 1
ATOM 718 C C . ILE A 1 93 ? -14.363 -12.131 -12.269 1.00 98.00 93 ILE A C 1
ATOM 720 O O . ILE A 1 93 ? -15.283 -12.943 -12.418 1.00 98.00 93 ILE A O 1
ATOM 724 N N . ARG A 1 94 ? -13.095 -12.530 -12.118 1.00 98.38 94 ARG A N 1
ATOM 725 C CA . ARG A 1 94 ? -12.704 -13.943 -12.048 1.00 98.38 94 ARG A CA 1
ATOM 726 C C . ARG A 1 94 ? -13.325 -14.621 -10.830 1.00 98.38 94 ARG A C 1
ATOM 728 O O . ARG A 1 94 ? -13.909 -15.691 -10.998 1.00 98.38 94 ARG A O 1
ATOM 735 N N . ALA A 1 95 ? -13.252 -13.989 -9.661 1.00 98.12 95 ALA A N 1
ATOM 736 C CA . ALA A 1 95 ? -13.811 -14.501 -8.418 1.00 98.12 95 ALA A CA 1
ATOM 737 C C . ALA A 1 95 ? -15.323 -14.739 -8.534 1.00 98.12 95 ALA A C 1
ATOM 739 O O . ALA A 1 95 ? -15.804 -15.830 -8.228 1.00 98.12 95 ALA A O 1
ATOM 740 N N . VAL A 1 96 ? -16.059 -13.782 -9.112 1.00 97.62 96 VAL A N 1
ATOM 741 C CA . VAL A 1 96 ? -17.500 -13.924 -9.384 1.00 97.62 96 VAL A CA 1
ATOM 742 C C . VAL A 1 96 ? -17.784 -15.097 -10.325 1.00 97.62 96 VAL A C 1
ATOM 744 O O . VAL A 1 96 ? -18.677 -15.900 -10.060 1.00 97.62 96 VAL A O 1
ATOM 747 N N . ARG A 1 97 ? -17.021 -15.236 -11.417 1.00 98.50 97 ARG A N 1
ATOM 748 C CA . ARG A 1 97 ? -17.214 -16.326 -12.391 1.00 98.50 97 ARG A CA 1
ATOM 749 C C . ARG A 1 97 ? -16.907 -17.709 -11.821 1.00 98.50 97 ARG A C 1
ATOM 751 O O . ARG A 1 97 ? -17.514 -18.682 -12.259 1.00 98.50 97 ARG A O 1
ATOM 758 N N . GLN A 1 98 ? -15.933 -17.801 -10.922 1.00 98.31 98 GLN A N 1
ATOM 759 C CA . GLN A 1 98 ? -15.461 -19.063 -10.348 1.00 98.31 98 GLN A CA 1
ATOM 760 C C . GLN A 1 98 ? -16.14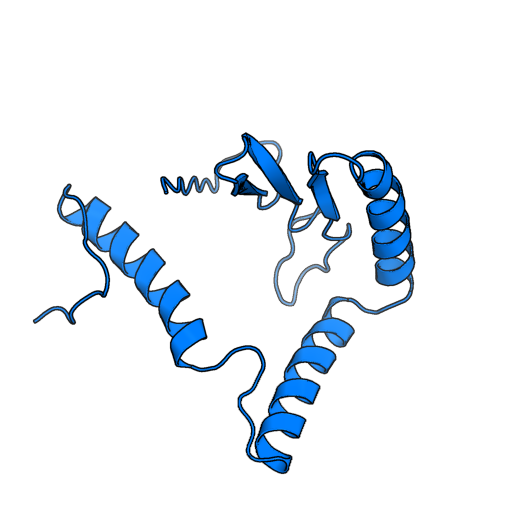3 -19.406 -9.017 1.00 98.31 98 GLN A C 1
ATOM 762 O O . GLN A 1 98 ? -15.992 -20.526 -8.537 1.00 98.31 98 GLN A O 1
ATOM 767 N N . GLY A 1 99 ? -16.898 -18.473 -8.428 1.00 97.56 99 GLY A N 1
ATOM 768 C CA . GLY A 1 99 ? -17.483 -18.639 -7.099 1.00 97.56 99 GLY A CA 1
ATOM 769 C C . GLY A 1 99 ? -16.436 -18.662 -5.981 1.00 97.56 99 GLY A C 1
ATOM 770 O O . GLY A 1 99 ? -16.648 -19.319 -4.964 1.00 97.56 99 GLY A O 1
ATOM 771 N N . THR A 1 100 ? -15.298 -17.989 -6.171 1.00 97.69 100 THR A N 1
ATOM 772 C CA . THR A 1 100 ? -14.225 -17.871 -5.170 1.00 97.69 100 THR A CA 1
ATOM 773 C C . THR A 1 100 ? -14.262 -16.502 -4.490 1.00 97.69 100 THR A C 1
ATOM 775 O O . THR A 1 100 ? -14.984 -15.601 -4.917 1.00 97.69 100 THR A O 1
ATOM 778 N N . GLN A 1 101 ? -13.488 -16.327 -3.418 1.00 96.94 101 GLN A N 1
ATOM 779 C CA . GLN A 1 101 ? -13.303 -15.010 -2.805 1.00 96.94 101 GLN A CA 1
ATOM 780 C C . GLN A 1 101 ? -12.359 -14.155 -3.667 1.00 96.94 101 GLN A C 1
ATOM 782 O O . GLN A 1 101 ? -11.371 -14.697 -4.171 1.00 96.94 101 GLN A O 1
ATOM 787 N N . PRO A 1 102 ? -12.653 -12.855 -3.860 1.00 96.81 102 PRO A N 1
ATOM 788 C CA . PRO A 1 102 ? -11.695 -11.926 -4.450 1.00 96.81 102 PRO A CA 1
ATOM 789 C C . PRO A 1 102 ? -10.523 -11.689 -3.488 1.00 96.81 102 PRO A C 1
ATOM 791 O O . PRO A 1 102 ? -10.631 -11.961 -2.291 1.00 96.81 102 PRO A O 1
ATOM 794 N N . LEU A 1 103 ? -9.425 -11.129 -3.996 1.00 94.31 103 LEU A N 1
ATOM 795 C CA . LEU A 1 103 ? -8.242 -10.774 -3.204 1.00 94.31 103 LEU A CA 1
ATOM 796 C C . LEU A 1 103 ? -8.564 -9.824 -2.045 1.00 94.31 103 LEU A C 1
ATOM 798 O O . LEU A 1 103 ? -7.937 -9.905 -0.992 1.00 94.31 103 LEU A O 1
ATOM 802 N N . VAL A 1 104 ? -9.532 -8.925 -2.240 1.00 93.38 104 VAL A N 1
ATOM 803 C CA . VAL A 1 104 ? -10.017 -8.000 -1.211 1.00 93.38 104 VAL A CA 1
ATOM 804 C C . VAL A 1 104 ? -11.539 -8.033 -1.211 1.00 93.38 104 VAL A C 1
ATOM 806 O O . VAL A 1 104 ? -12.179 -7.564 -2.152 1.00 93.38 104 VAL A O 1
ATOM 809 N N . ASP A 1 105 ? -12.125 -8.603 -0.161 1.00 94.50 105 ASP A N 1
ATOM 810 C CA . ASP A 1 105 ? -13.573 -8.638 0.018 1.00 94.50 105 ASP A CA 1
ATOM 811 C C . ASP A 1 105 ? -14.092 -7.429 0.823 1.00 94.50 105 ASP A C 1
ATOM 813 O O . ASP A 1 105 ? -13.344 -6.552 1.267 1.00 94.50 105 ASP A O 1
ATOM 817 N N . GLY A 1 106 ? -15.413 -7.363 1.012 1.00 92.62 106 GLY A N 1
ATOM 818 C CA . GLY A 1 106 ? -16.035 -6.274 1.766 1.00 92.62 106 GLY A CA 1
ATOM 819 C C . GLY A 1 106 ? -15.664 -6.248 3.255 1.00 92.62 106 GLY A C 1
ATOM 820 O O . GLY A 1 106 ? -15.687 -5.175 3.858 1.00 92.62 106 GLY A O 1
ATOM 821 N N . GLN A 1 107 ? -15.315 -7.390 3.858 1.00 93.19 107 GLN A N 1
ATOM 822 C CA . GLN A 1 107 ? -14.903 -7.448 5.264 1.00 93.19 107 GLN A CA 1
ATOM 823 C C . GLN A 1 107 ? -13.472 -6.934 5.432 1.00 93.19 107 GLN A C 1
ATOM 825 O O . GLN A 1 107 ? -13.210 -6.158 6.349 1.00 93.19 107 GLN A O 1
ATOM 830 N N . GLU A 1 108 ? -12.569 -7.284 4.517 1.00 93.06 108 GLU A N 1
ATOM 831 C CA . GLU A 1 108 ? -11.223 -6.713 4.459 1.00 93.06 108 GLU A CA 1
ATOM 832 C C . GLU A 1 108 ? -11.279 -5.202 4.201 1.00 93.06 108 GLU A C 1
ATOM 834 O O . GLU A 1 108 ? -10.655 -4.429 4.930 1.00 93.06 108 GLU A O 1
ATOM 839 N N . GLY A 1 109 ? -12.120 -4.751 3.262 1.00 92.19 109 GLY A N 1
ATOM 840 C CA . GLY A 1 109 ? -12.345 -3.322 3.014 1.00 92.19 109 GLY A CA 1
ATOM 841 C C . GLY A 1 109 ? -12.891 -2.564 4.235 1.00 92.19 109 GLY A C 1
ATOM 842 O O . GLY A 1 109 ? -12.517 -1.413 4.482 1.00 92.19 109 GLY A O 1
ATOM 843 N N . ARG A 1 110 ? -13.729 -3.214 5.056 1.00 93.75 110 ARG A N 1
ATOM 844 C CA . ARG A 1 110 ? -14.291 -2.623 6.281 1.00 93.75 110 ARG A CA 1
ATOM 845 C C . ARG A 1 110 ? -13.224 -2.296 7.328 1.00 93.75 110 ARG A C 1
ATOM 847 O O . ARG A 1 110 ? -13.404 -1.315 8.050 1.00 93.75 110 ARG A O 1
ATOM 854 N N . LYS A 1 111 ? -12.117 -3.043 7.401 1.00 93.00 111 LYS A N 1
ATOM 855 C CA . LYS A 1 111 ? -11.046 -2.802 8.391 1.00 93.00 111 LYS A CA 1
ATOM 856 C C . LYS A 1 111 ? -10.457 -1.396 8.272 1.00 93.00 111 LYS A C 1
ATOM 858 O O . LYS A 1 111 ? -10.196 -0.752 9.283 1.00 93.00 111 LYS A O 1
ATOM 863 N N . THR A 1 112 ? -10.315 -0.877 7.052 1.00 91.56 112 THR A N 1
ATOM 864 C CA . THR A 1 112 ? -9.845 0.499 6.825 1.00 91.56 112 THR A CA 1
ATOM 865 C C . THR A 1 112 ? -10.795 1.520 7.451 1.00 91.56 112 THR A C 1
ATOM 867 O O . THR A 1 112 ? -10.367 2.386 8.213 1.00 91.56 112 THR A O 1
ATOM 870 N N . VAL A 1 113 ? -12.099 1.390 7.186 1.00 93.00 113 VAL A N 1
ATOM 871 C CA . VAL A 1 113 ? -13.139 2.269 7.755 1.00 93.00 113 VAL A CA 1
ATOM 872 C C . VAL A 1 113 ? -13.137 2.194 9.279 1.00 93.00 113 VAL A C 1
ATOM 874 O O . VAL A 1 113 ? -13.270 3.208 9.968 1.00 93.00 113 VAL A O 1
ATOM 877 N N . GLU A 1 114 ? -12.953 0.991 9.807 1.00 95.00 114 GLU A N 1
ATOM 878 C CA . GLU A 1 114 ? -12.876 0.731 11.233 1.00 95.00 114 GLU A CA 1
ATOM 879 C C . GLU A 1 114 ? -11.691 1.460 11.886 1.00 95.00 114 GLU 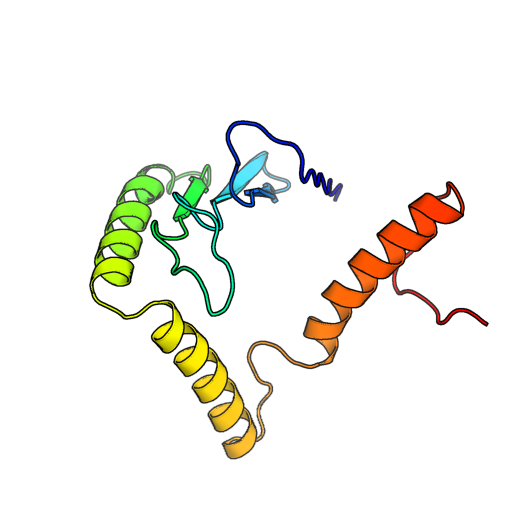A C 1
ATOM 881 O O . GLU A 1 114 ? -11.870 2.145 12.892 1.00 95.00 114 GLU A O 1
ATOM 886 N N . ILE A 1 115 ? -10.499 1.398 11.285 1.00 93.69 115 ILE A N 1
ATOM 887 C CA . ILE A 1 115 ? -9.300 2.085 11.789 1.00 93.69 115 ILE A CA 1
ATOM 888 C C . ILE A 1 115 ? -9.513 3.600 11.839 1.00 93.69 115 ILE A C 1
ATOM 890 O O . ILE A 1 115 ? -9.278 4.215 12.881 1.00 93.69 115 ILE A O 1
ATOM 894 N N . PHE A 1 116 ? -10.002 4.210 10.755 1.00 93.44 116 PHE A N 1
ATOM 895 C CA . PHE A 1 116 ? -10.255 5.655 10.733 1.00 93.44 116 PHE A CA 1
ATOM 896 C C . PHE A 1 116 ? -11.313 6.063 11.758 1.00 93.44 116 PHE A C 1
ATOM 898 O O . PHE A 1 116 ? -11.128 7.035 12.490 1.00 93.44 116 PHE A O 1
ATOM 905 N N . THR A 1 117 ? -12.390 5.287 11.873 1.00 95.31 117 THR A N 1
ATOM 906 C CA . THR A 1 117 ? -13.433 5.533 12.875 1.00 95.31 117 THR A CA 1
ATOM 907 C C . THR A 1 117 ? -12.858 5.467 14.293 1.00 95.31 117 THR A C 1
ATOM 909 O O . THR A 1 117 ? -13.170 6.319 15.125 1.00 95.31 117 THR A O 1
ATOM 912 N N . ALA A 1 118 ? -11.971 4.508 14.574 1.00 94.69 118 ALA A N 1
ATOM 913 C CA . ALA A 1 118 ? -11.316 4.388 15.871 1.00 94.69 118 ALA A CA 1
ATOM 914 C C . ALA A 1 118 ? -10.414 5.592 16.178 1.00 94.69 118 ALA A C 1
ATOM 916 O O . ALA A 1 118 ? -10.436 6.072 17.309 1.00 94.69 118 ALA A O 1
ATOM 917 N N . ILE A 1 119 ? -9.679 6.117 15.186 1.00 93.69 119 ILE A N 1
ATOM 918 C CA . ILE A 1 119 ? -8.872 7.341 15.334 1.00 93.69 119 ILE A CA 1
ATOM 919 C C . ILE A 1 119 ? -9.772 8.514 15.730 1.00 93.69 119 ILE A C 1
ATOM 921 O O . ILE A 1 119 ? -9.521 9.156 16.747 1.00 93.69 119 ILE A O 1
ATOM 925 N N . TYR A 1 120 ? -10.863 8.748 14.993 1.00 94.12 120 TYR A N 1
ATOM 926 C CA . TYR A 1 120 ? -11.793 9.834 15.310 1.00 94.12 120 TYR A CA 1
ATOM 927 C C . TYR A 1 120 ? -12.408 9.692 16.708 1.00 94.12 120 TYR A C 1
ATOM 929 O O . TYR A 1 120 ? -12.448 10.666 17.461 1.00 94.12 120 TYR A O 1
ATOM 937 N N . ARG A 1 121 ? -12.843 8.484 17.092 1.00 95.62 121 ARG A N 1
ATOM 938 C CA . ARG A 1 121 ? -13.394 8.215 18.432 1.00 95.62 121 ARG A CA 1
ATOM 939 C C . ARG A 1 121 ? -12.353 8.414 19.533 1.00 95.62 121 ARG A C 1
ATOM 941 O O . ARG A 1 121 ? -12.668 9.028 20.548 1.00 95.62 121 ARG A O 1
ATOM 948 N N . ALA A 1 122 ? -11.121 7.947 19.332 1.00 94.69 122 ALA A N 1
ATOM 949 C CA . ALA A 1 122 ? -10.036 8.114 20.295 1.00 94.69 122 ALA A CA 1
ATOM 950 C C . ALA A 1 122 ? -9.683 9.593 20.498 1.00 94.69 122 ALA A C 1
ATOM 952 O O . ALA A 1 122 ? -9.487 10.022 21.634 1.00 94.69 122 ALA A O 1
ATOM 953 N N . THR A 1 123 ? -9.655 10.385 19.419 1.00 94.31 123 THR A N 1
ATOM 954 C CA . THR A 1 123 ? -9.436 11.837 19.487 1.00 94.31 123 THR A CA 1
ATOM 955 C C . THR A 1 123 ? -10.587 12.556 20.187 1.00 94.31 123 THR A C 1
ATOM 957 O O . THR A 1 123 ? -10.334 13.406 21.035 1.00 94.31 123 THR A O 1
ATOM 960 N N . ARG A 1 124 ? -11.842 12.213 19.865 1.00 96.19 124 ARG A N 1
ATOM 961 C CA . ARG A 1 124 ? -13.036 12.820 20.475 1.00 96.19 124 ARG A CA 1
ATOM 962 C C . ARG A 1 124 ? -13.132 12.526 21.974 1.00 96.19 124 ARG A C 1
ATOM 964 O O . ARG A 1 124 ? -13.379 13.437 22.756 1.00 96.19 124 ARG A O 1
ATOM 971 N N . ASP A 1 125 ? -12.953 11.264 22.360 1.00 95.81 125 ASP A N 1
ATOM 972 C CA . ASP A 1 125 ? -13.184 10.792 23.731 1.00 95.81 125 ASP A CA 1
ATOM 973 C C . ASP A 1 125 ? -11.922 10.860 24.613 1.00 95.81 125 ASP A C 1
ATOM 975 O O . ASP A 1 125 ? -12.004 10.642 25.822 1.00 95.81 125 ASP A O 1
ATOM 979 N N . GLY A 1 126 ? -10.743 11.090 24.025 1.00 96.50 126 GLY A N 1
ATOM 980 C CA . GLY A 1 126 ? -9.465 11.122 24.741 1.00 96.50 126 GLY A CA 1
ATOM 981 C C . GLY A 1 126 ? -9.070 9.785 25.379 1.00 96.50 126 GLY A C 1
ATOM 982 O O . GLY A 1 126 ? -8.370 9.771 26.392 1.00 96.50 126 GLY A O 1
ATOM 983 N N . ARG A 1 127 ? -9.532 8.652 24.832 1.00 95.31 127 ARG A N 1
ATOM 984 C CA . ARG A 1 127 ? -9.317 7.315 25.413 1.00 95.31 127 ARG A CA 1
ATOM 985 C C . ARG A 1 127 ? -8.993 6.252 24.360 1.00 95.31 127 ARG A C 1
ATOM 987 O O . ARG A 1 127 ? -9.411 6.390 23.211 1.00 95.31 127 ARG A O 1
ATOM 994 N N . PRO A 1 128 ? -8.305 5.158 24.743 1.00 93.94 128 PRO A N 1
ATOM 995 C CA . PRO A 1 128 ? -8.075 4.033 23.845 1.00 93.94 128 PRO A CA 1
ATOM 996 C C . PRO A 1 128 ? -9.386 3.414 23.352 1.00 93.94 128 PRO A C 1
ATOM 998 O O . PRO A 1 128 ? -10.322 3.218 24.129 1.00 93.94 128 PRO A O 1
ATOM 1001 N N . VAL A 1 129 ? -9.415 3.047 22.073 1.00 94.56 129 VAL A N 1
ATOM 1002 C CA . VAL A 1 129 ? -10.536 2.355 21.430 1.00 94.56 129 VAL A CA 1
ATOM 1003 C C . VAL A 1 129 ? -10.135 0.904 21.168 1.00 94.56 129 VAL A C 1
ATOM 1005 O O . VAL A 1 129 ? -9.025 0.637 20.709 1.00 94.56 129 VAL A O 1
ATOM 1008 N N . ARG A 1 130 ? -11.014 -0.046 21.505 1.00 93.38 130 ARG A N 1
ATOM 1009 C CA . ARG A 1 130 ? -10.790 -1.478 21.261 1.00 93.38 130 ARG A CA 1
ATOM 1010 C C . ARG A 1 130 ? -11.479 -1.904 19.969 1.00 93.38 130 ARG A C 1
ATOM 1012 O O . ARG A 1 130 ? -12.590 -1.464 19.697 1.00 93.38 130 ARG A O 1
ATOM 1019 N N . PHE A 1 131 ? -10.810 -2.773 19.222 1.00 92.06 131 PHE A N 1
ATOM 1020 C CA . PHE A 1 131 ? -11.372 -3.455 18.060 1.00 92.06 131 PHE A CA 1
ATOM 1021 C C . PHE A 1 131 ? -11.951 -4.829 18.460 1.00 92.06 131 PHE A C 1
ATOM 1023 O O . PHE A 1 131 ? -11.432 -5.434 19.407 1.00 92.06 131 PHE A O 1
ATOM 1030 N N . PRO A 1 132 ? -12.960 -5.351 17.735 1.00 93.06 132 PRO A N 1
ATOM 1031 C CA . PRO A 1 132 ? -13.681 -4.670 16.658 1.00 93.06 132 PRO A CA 1
ATOM 1032 C C . PRO A 1 132 ? -14.568 -3.532 17.189 1.00 93.06 132 PRO A C 1
ATOM 1034 O O . PRO A 1 132 ? -15.004 -3.557 18.339 1.00 93.06 132 PRO A O 1
ATOM 1037 N N . LEU A 1 133 ? -14.813 -2.516 16.366 1.00 92.50 133 LEU A N 1
ATOM 1038 C CA . LEU A 1 133 ? -15.685 -1.401 16.695 1.00 92.50 133 LEU A CA 1
ATOM 1039 C C . LEU A 1 133 ? -17.141 -1.837 16.708 1.00 92.50 133 LEU A C 1
ATOM 1041 O O . LEU A 1 133 ? -17.685 -2.336 15.719 1.00 92.50 133 LEU A O 1
ATOM 1045 N N . GLU A 1 134 ? -17.802 -1.510 17.807 1.00 90.00 134 GLU A N 1
ATOM 1046 C CA . GLU A 1 134 ? -19.252 -1.547 17.893 1.00 90.00 134 GLU A CA 1
ATOM 1047 C C . GLU A 1 134 ? -19.858 -0.295 17.242 1.00 90.00 134 GLU A C 1
ATOM 1049 O O . GLU A 1 134 ? -19.247 0.787 17.203 1.00 90.00 134 GLU A O 1
ATOM 1054 N N . ALA A 1 135 ? -21.066 -0.445 16.700 1.00 86.69 135 ALA A N 1
ATOM 1055 C CA . ALA A 1 135 ? -21.840 0.691 16.221 1.00 86.69 135 ALA A CA 1
ATOM 1056 C C . ALA A 1 135 ? -22.113 1.650 17.391 1.00 86.69 135 ALA A C 1
ATOM 1058 O O . ALA A 1 135 ? -22.349 1.213 18.515 1.00 86.69 135 ALA A O 1
ATOM 1059 N N . GLU A 1 136 ? -22.042 2.955 17.131 1.00 83.81 136 GLU A N 1
ATOM 1060 C CA . GLU A 1 136 ? -22.512 3.939 18.109 1.00 83.81 136 GLU A CA 1
ATOM 1061 C C . GLU A 1 136 ? -24.045 3.912 18.151 1.00 83.81 136 GLU A C 1
ATOM 1063 O O . GLU A 1 136 ? -24.685 3.626 17.136 1.00 83.81 136 GLU A O 1
ATOM 1068 N N . ALA A 1 137 ? -24.598 4.138 19.344 1.00 75.56 137 ALA A N 1
ATOM 1069 C CA . ALA A 1 137 ? -26.036 4.198 19.591 1.00 75.56 137 ALA A CA 1
ATOM 1070 C C . ALA A 1 137 ? -26.659 5.503 19.078 1.00 75.56 137 ALA A C 1
ATOM 1072 O O . ALA A 1 137 ? -25.946 6.533 19.071 1.00 75.56 137 ALA A O 1
#

Radius of gyration: 18.49 Å; chains: 1; bounding box: 47×40×45 Å